Protein AF-A0A3P8J481-F1 (afdb_monomer_lite)

Sequence (114 aa):
MGWFIPRLPSFVHANPQTEINVVYANHRNYLSDASDMSIRFGNGRWAGYQSEKLISGRMVAVCSRAFIRLHGHIDTPEQLLQMPLLHDEERGTWNQWFVQQGVKRPPRSTGPLV

InterPro domains:
  IPR005119 LysR, substrate-binding [PF03466] (2-106)
  IPR058163 LysR-type transcriptional regulator, proteobacterial-type [PTHR30537] (1-110)

Secondary structure (DSSP, 8-state):
-TTTGGGHHHHHHH-TT------PPPTT---GGG-S-----S-S--TT----------------HHHHHHH----SGGGGGGS-PPB-S-THHHHHHHHHTT-SS-----S-B-

Foldseek 3Di:
DVPPPVCVVVVCVVPVVDDDDDDDDDPPDDDVPPDPDDDDDDDQDDPPDGDDDDDDDDDDDDDDPVCCVVQPDDPALVSCLPPADEAEPDQCPNVVNCVVRVNPPRDRHHHDYD

pLDDT: mean 86.17, std 10.13, range [54.22, 98.06]

Organism: Raoultella terrigena (NCBI:txid577)

Radius of gyration: 18.94 Å; chains: 1; bounding box: 42×24×52 Å

Structure (mmCIF, N/CA/C/O backbone):
data_AF-A0A3P8J481-F1
#
_entry.id   AF-A0A3P8J481-F1
#
loop_
_atom_site.group_PDB
_atom_site.id
_atom_site.type_symbol
_atom_site.label_atom_id
_atom_site.label_alt_id
_atom_site.label_comp_id
_atom_site.label_asym_id
_atom_site.label_entity_id
_atom_site.label_seq_id
_atom_site.pdbx_PDB_ins_code
_atom_site.Cartn_x
_atom_site.Cartn_y
_atom_site.Cartn_z
_atom_site.occupancy
_atom_site.B_iso_or_equiv
_atom_site.auth_seq_id
_atom_site.auth_comp_id
_atom_site.auth_asym_id
_atom_site.auth_atom_id
_atom_site.pdbx_PDB_model_num
ATOM 1 N N . MET A 1 1 ? -8.324 -1.367 3.123 1.00 59.88 1 MET A N 1
ATOM 2 C CA . MET A 1 1 ? -9.614 -1.469 3.849 1.00 59.88 1 MET A CA 1
ATOM 3 C C . MET A 1 1 ? -10.374 -2.784 3.661 1.00 59.88 1 MET A C 1
ATOM 5 O O . MET A 1 1 ? -11.188 -3.095 4.518 1.00 59.88 1 MET A O 1
ATOM 9 N N . GLY A 1 2 ? -10.104 -3.595 2.628 1.00 75.31 2 GLY A N 1
ATOM 10 C CA . GLY A 1 2 ? -10.877 -4.824 2.366 1.00 75.31 2 GLY A CA 1
ATOM 11 C C . GLY A 1 2 ? -10.779 -5.950 3.409 1.00 75.31 2 GLY A C 1
ATOM 12 O O . GLY A 1 2 ? -11.519 -6.919 3.313 1.00 75.31 2 GLY A O 1
ATOM 13 N N . TRP A 1 3 ? -9.892 -5.848 4.405 1.00 85.31 3 TRP A N 1
ATOM 14 C CA . TRP A 1 3 ? -9.778 -6.842 5.479 1.00 85.31 3 TRP A CA 1
ATOM 15 C C . TRP A 1 3 ? -10.485 -6.413 6.774 1.00 85.31 3 TRP A C 1
ATOM 17 O O . TRP A 1 3 ? -11.225 -7.207 7.348 1.00 85.31 3 TRP A O 1
ATOM 27 N N . PHE A 1 4 ? -10.290 -5.170 7.223 1.00 89.12 4 PHE A N 1
ATOM 28 C CA . PHE A 1 4 ? -10.758 -4.709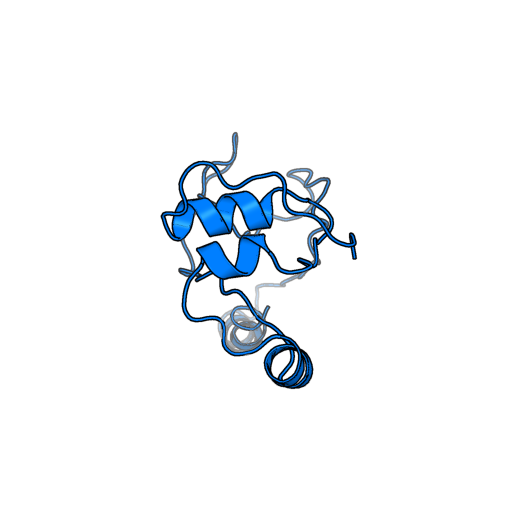 8.535 1.00 89.12 4 PHE A CA 1
ATOM 29 C C . PHE A 1 4 ? -12.265 -4.421 8.569 1.00 89.12 4 PHE A C 1
ATOM 31 O O . PHE A 1 4 ? -12.983 -5.020 9.363 1.00 89.12 4 PHE A O 1
ATOM 38 N N . ILE A 1 5 ? -12.754 -3.564 7.665 1.00 91.38 5 ILE A N 1
ATOM 39 C CA . ILE A 1 5 ? -14.155 -3.110 7.656 1.00 91.38 5 ILE A CA 1
ATOM 40 C C . ILE A 1 5 ? -15.159 -4.279 7.623 1.00 91.38 5 ILE A C 1
ATOM 42 O O . ILE A 1 5 ? -16.087 -4.265 8.428 1.00 91.38 5 ILE A O 1
ATOM 46 N N . PRO A 1 6 ? -14.970 -5.338 6.806 1.00 93.81 6 PRO A N 1
ATOM 47 C CA . PRO A 1 6 ? -15.902 -6.469 6.790 1.00 93.81 6 PRO A CA 1
ATOM 48 C C . PRO A 1 6 ? -15.982 -7.272 8.099 1.00 93.81 6 PRO A C 1
ATOM 50 O O . PRO A 1 6 ? -16.927 -8.031 8.278 1.00 93.81 6 PRO A O 1
ATOM 53 N N . ARG A 1 7 ? -14.999 -7.145 9.002 1.00 92.94 7 ARG A N 1
ATOM 54 C CA . ARG A 1 7 ? -14.929 -7.884 10.280 1.00 92.94 7 ARG A CA 1
ATOM 55 C C . ARG A 1 7 ? -15.520 -7.110 11.461 1.00 92.94 7 ARG A C 1
ATOM 57 O O . ARG A 1 7 ? -15.772 -7.702 12.510 1.00 92.94 7 ARG A O 1
ATOM 64 N N . LEU A 1 8 ? -15.755 -5.808 11.296 1.00 93.62 8 LEU A N 1
ATOM 65 C CA . LEU A 1 8 ? -16.304 -4.954 12.350 1.00 93.62 8 LEU A CA 1
ATOM 66 C C . LEU A 1 8 ? -17.693 -5.397 12.835 1.00 93.62 8 LEU A C 1
ATOM 68 O O . LEU A 1 8 ? -17.864 -5.467 14.051 1.00 93.62 8 LEU A O 1
ATOM 72 N N . PRO A 1 9 ? -18.661 -5.765 11.967 1.00 94.94 9 PRO A N 1
ATOM 73 C CA . PRO A 1 9 ? -20.001 -6.122 12.436 1.00 94.94 9 PRO A CA 1
ATOM 74 C C . PRO A 1 9 ? -20.002 -7.299 13.418 1.00 94.94 9 PRO A C 1
ATOM 76 O O . PRO A 1 9 ? -20.636 -7.228 14.467 1.00 94.94 9 PRO A O 1
ATOM 79 N N . SER A 1 10 ? -19.239 -8.358 13.123 1.00 96.44 10 SER A N 1
ATOM 80 C CA . SER A 1 10 ? -19.115 -9.514 14.019 1.00 96.44 10 SER A CA 1
ATOM 81 C C . SER A 1 10 ? -18.448 -9.160 15.346 1.00 96.44 10 SER A C 1
ATOM 83 O O . SER A 1 10 ? -18.840 -9.684 16.384 1.00 96.44 10 SER A O 1
ATOM 85 N N . PHE A 1 11 ? -17.458 -8.262 15.329 1.00 95.50 11 PHE A N 1
ATOM 86 C CA . PHE A 1 11 ? -16.776 -7.833 16.545 1.00 95.50 11 PHE A CA 1
ATOM 87 C C . PHE A 1 11 ? -17.699 -7.005 17.444 1.00 95.50 11 PHE A C 1
ATOM 89 O O . PHE A 1 11 ? -17.789 -7.289 18.634 1.00 95.50 11 PHE A O 1
ATOM 96 N N . VAL A 1 12 ? -18.412 -6.026 16.877 1.00 95.88 12 VAL A N 1
ATOM 97 C CA . VAL A 1 12 ? -19.356 -5.175 17.622 1.00 95.88 12 VAL A CA 1
ATOM 98 C C . VAL A 1 12 ? -20.496 -6.012 18.201 1.00 95.88 12 VAL A C 1
ATOM 100 O O . VAL A 1 12 ? -20.879 -5.814 19.348 1.00 95.88 12 VAL A O 1
ATOM 103 N N . HIS A 1 13 ? -20.989 -7.007 17.457 1.00 96.69 13 HIS A N 1
ATOM 104 C CA . HIS A 1 13 ? -22.006 -7.928 17.966 1.00 96.69 13 HIS A CA 1
ATOM 105 C C . HIS A 1 13 ? -21.516 -8.747 19.173 1.00 96.69 13 HIS A C 1
ATOM 107 O O . HIS A 1 13 ? -22.261 -8.935 20.130 1.00 96.69 13 HIS A O 1
ATOM 113 N N . ALA A 1 14 ? -20.263 -9.211 19.146 1.00 98.06 14 ALA A N 1
ATOM 114 C CA . ALA A 1 14 ? -19.664 -9.957 20.251 1.00 98.06 14 ALA A CA 1
ATOM 115 C C . ALA A 1 14 ? -19.254 -9.068 21.445 1.00 98.06 14 ALA A C 1
ATOM 117 O O . ALA A 1 14 ? -19.101 -9.580 22.551 1.00 98.06 14 ALA A O 1
ATOM 118 N N . ASN A 1 15 ? -19.084 -7.756 21.238 1.00 97.50 15 ASN A N 1
ATOM 119 C CA . ASN A 1 15 ? -18.595 -6.801 22.237 1.00 97.50 15 ASN A CA 1
ATOM 120 C C . ASN A 1 15 ? -19.508 -5.560 22.312 1.00 97.50 15 ASN A C 1
ATOM 122 O O . ASN A 1 15 ? -19.084 -4.457 21.964 1.00 97.50 15 ASN A O 1
ATOM 126 N N . PRO A 1 16 ? -20.762 -5.700 22.781 1.00 95.88 16 PRO A N 1
ATOM 127 C CA . PRO A 1 16 ? -21.766 -4.631 22.717 1.00 95.88 16 PRO A CA 1
ATOM 128 C C . PRO A 1 16 ? -21.462 -3.415 23.608 1.00 95.88 16 PRO A C 1
ATOM 130 O O . PRO A 1 16 ? -22.094 -2.378 23.452 1.00 95.88 16 PRO A O 1
ATOM 133 N N . GLN A 1 17 ? -20.520 -3.537 24.546 1.00 97.50 17 GLN A N 1
ATOM 134 C CA . GLN A 1 17 ? -20.087 -2.452 25.436 1.00 97.50 17 GLN A CA 1
ATOM 135 C C . GLN A 1 17 ? -18.919 -1.636 24.855 1.00 97.50 17 GLN A C 1
ATOM 137 O O . GLN A 1 17 ? -18.426 -0.717 25.502 1.00 97.50 17 GLN A O 1
ATOM 142 N N . THR A 1 18 ? -18.426 -1.995 23.667 1.00 94.88 18 THR A N 1
ATOM 143 C CA . THR A 1 18 ? -17.268 -1.354 23.040 1.00 94.88 18 THR A CA 1
ATOM 144 C C . THR A 1 18 ? -17.713 -0.487 21.870 1.00 94.88 18 THR A C 1
ATOM 146 O O . THR A 1 18 ? -18.212 -0.993 20.866 1.00 94.88 18 THR A O 1
ATOM 149 N N . GLU A 1 19 ? -17.477 0.819 21.970 1.00 92.81 19 GLU A N 1
ATOM 150 C CA . GLU A 1 19 ? -17.656 1.747 20.854 1.00 92.81 19 GLU A CA 1
ATOM 151 C C . GLU A 1 19 ? -16.390 1.805 19.991 1.00 92.81 19 GLU A C 1
ATOM 153 O O . GLU A 1 19 ? -15.270 1.811 20.500 1.00 92.81 19 GLU A O 1
ATOM 158 N N . ILE A 1 20 ? -16.564 1.843 18.668 1.00 92.12 20 ILE A N 1
ATOM 159 C CA . ILE A 1 20 ? -15.455 1.910 17.710 1.00 92.12 20 ILE A CA 1
ATOM 160 C C . ILE A 1 20 ? -15.639 3.136 16.828 1.00 92.12 20 ILE A C 1
ATOM 162 O O . ILE A 1 20 ? -16.599 3.218 16.062 1.00 92.12 20 ILE A O 1
ATOM 166 N N . ASN A 1 21 ? -14.665 4.041 16.871 1.00 90.62 21 ASN A N 1
ATOM 167 C CA . ASN A 1 21 ? -14.535 5.126 15.911 1.00 90.62 21 ASN A CA 1
ATOM 168 C C . ASN A 1 21 ? -13.423 4.798 14.906 1.00 90.62 21 ASN A C 1
ATOM 170 O O . ASN A 1 21 ? -12.299 4.484 15.294 1.00 90.62 21 ASN A O 1
ATOM 174 N N . VAL A 1 22 ? -13.726 4.872 13.609 1.00 89.12 22 VAL A N 1
ATOM 175 C CA . VAL A 1 22 ? -12.756 4.595 12.541 1.00 89.12 22 VAL A CA 1
ATOM 176 C C . VAL A 1 22 ? -12.468 5.883 11.791 1.00 89.12 22 VAL A C 1
ATOM 178 O O . VAL A 1 22 ? -13.315 6.393 11.061 1.00 89.12 22 VAL A O 1
ATOM 181 N N . VAL A 1 23 ? -11.240 6.375 11.930 1.00 85.44 23 VAL A N 1
ATOM 182 C CA . VAL A 1 23 ? -10.776 7.590 11.258 1.00 85.44 23 VAL A CA 1
ATOM 183 C C . VAL A 1 23 ? -9.811 7.220 10.138 1.00 85.44 23 VAL A C 1
ATOM 185 O O . VAL A 1 23 ? -8.914 6.391 10.313 1.00 85.44 23 VAL A O 1
ATOM 188 N N . TYR A 1 24 ? -9.994 7.835 8.967 1.00 79.00 24 TYR A N 1
ATOM 189 C CA . TYR A 1 24 ? -9.032 7.699 7.883 1.00 79.00 24 TYR A CA 1
ATOM 190 C C . TYR A 1 24 ? -7.769 8.479 8.200 1.00 79.00 24 TYR A C 1
ATOM 192 O O . TYR A 1 24 ? -7.759 9.674 8.482 1.00 79.00 24 TYR A O 1
ATOM 200 N N . ALA A 1 25 ? -6.694 7.729 8.132 1.00 70.25 25 ALA A N 1
ATOM 201 C CA . ALA A 1 25 ? -5.380 8.115 8.536 1.00 70.25 25 ALA A CA 1
ATOM 202 C C . ALA A 1 25 ? -4.760 8.979 7.402 1.00 70.25 25 ALA A C 1
ATOM 204 O O . ALA A 1 25 ? -4.670 8.508 6.265 1.00 70.25 25 ALA A O 1
ATOM 205 N N . ASN A 1 26 ? -4.375 10.242 7.668 1.00 65.62 26 ASN A N 1
ATOM 206 C CA . ASN A 1 26 ? -3.651 11.059 6.682 1.00 65.62 26 ASN A CA 1
ATOM 207 C C . ASN A 1 26 ? -2.153 10.713 6.716 1.00 65.62 26 ASN A C 1
ATOM 209 O O . ASN A 1 26 ? -1.528 10.622 7.765 1.00 65.62 26 ASN A O 1
ATOM 213 N N . HIS A 1 27 ? -1.565 10.465 5.556 1.00 58.56 27 HIS A N 1
ATOM 214 C CA . HIS A 1 27 ? -0.225 9.894 5.404 1.00 58.56 27 HIS A CA 1
ATOM 215 C C . HIS A 1 27 ? 0.916 10.825 5.873 1.00 58.56 27 HIS A C 1
ATOM 217 O O . HIS A 1 27 ? 2.026 10.332 6.063 1.00 58.56 27 HIS A O 1
ATOM 223 N N . ARG A 1 28 ? 0.677 12.132 6.101 1.00 54.88 28 ARG A N 1
ATOM 224 C CA . ARG A 1 28 ? 1.753 13.112 6.385 1.00 54.88 28 ARG A CA 1
ATOM 225 C C . 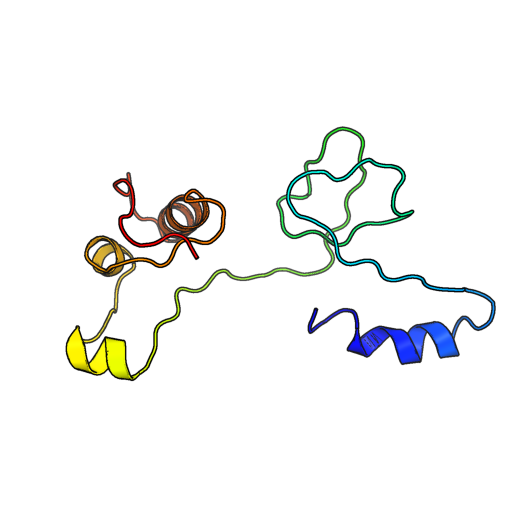ARG A 1 28 ? 1.978 13.422 7.853 1.00 54.88 28 ARG A C 1
ATOM 227 O O . ARG A 1 28 ? 3.065 13.888 8.176 1.00 54.88 28 ARG A O 1
ATOM 234 N N . ASN A 1 29 ? 1.000 13.218 8.736 1.00 54.22 29 ASN A N 1
ATOM 235 C CA . ASN A 1 29 ? 1.204 13.551 10.142 1.00 54.22 29 ASN A CA 1
ATOM 236 C C . ASN A 1 29 ? 0.271 12.757 11.059 1.00 54.22 29 ASN A C 1
ATOM 238 O O . ASN A 1 29 ? -0.894 13.106 11.246 1.00 54.22 29 ASN A O 1
ATOM 242 N N . TYR A 1 30 ? 0.808 11.698 11.661 1.00 60.31 30 TYR A N 1
ATOM 243 C CA . TYR A 1 30 ? 0.150 10.993 12.755 1.00 60.31 30 TYR A CA 1
ATOM 244 C C . TYR A 1 30 ? 0.704 11.521 14.065 1.00 60.31 30 TYR A C 1
ATOM 246 O O . TYR A 1 30 ? 1.764 11.087 14.517 1.00 60.31 30 TYR A O 1
ATOM 254 N N . LEU A 1 31 ? -0.007 12.470 14.663 1.00 56.94 31 LEU A N 1
ATOM 255 C CA . LEU A 1 31 ? 0.163 12.725 16.086 1.00 56.94 31 LEU A CA 1
ATOM 256 C C . LEU A 1 31 ? -0.346 11.484 16.831 1.00 56.94 31 LEU A C 1
ATOM 258 O O . LEU A 1 31 ? -1.393 10.942 16.469 1.00 56.94 31 LEU A O 1
ATOM 262 N N . SER A 1 32 ? 0.402 11.031 17.839 1.00 57.66 32 SER A N 1
ATOM 263 C CA . SER A 1 32 ? 0.087 9.844 18.656 1.00 57.66 32 SER A CA 1
ATOM 264 C C . SER A 1 32 ? -1.312 9.877 19.269 1.00 57.66 32 SER A C 1
ATOM 266 O O . SER A 1 32 ? -1.845 8.834 19.625 1.00 57.66 32 SER A O 1
ATOM 268 N N . ASP A 1 33 ? -1.913 11.061 19.349 1.00 59.28 33 ASP A N 1
ATOM 269 C CA . ASP A 1 33 ? -3.079 11.330 20.184 1.00 59.28 33 ASP A CA 1
ATOM 270 C C . ASP A 1 33 ? -4.407 11.252 19.409 1.00 59.28 33 ASP A C 1
ATOM 272 O O . ASP A 1 33 ? -5.469 11.508 19.968 1.00 59.28 33 ASP A O 1
ATOM 276 N N . ALA A 1 34 ? -4.380 10.917 18.113 1.00 74.25 34 ALA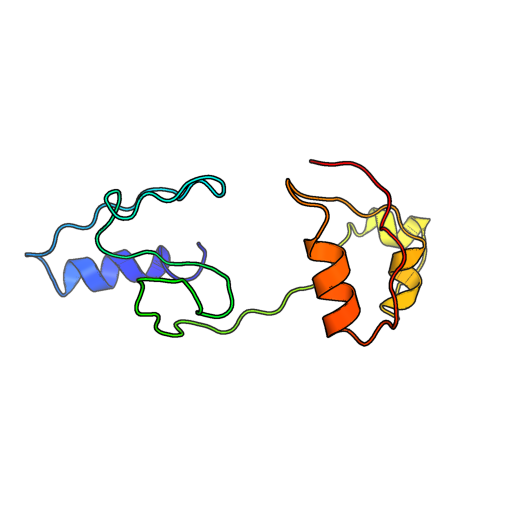 A N 1
ATOM 277 C CA . ALA A 1 34 ? -5.590 10.871 17.282 1.00 74.25 34 ALA A CA 1
ATOM 278 C C . ALA A 1 34 ? -6.361 9.536 17.362 1.00 74.25 34 ALA A C 1
ATOM 280 O O . ALA A 1 34 ? -7.485 9.452 16.864 1.00 74.25 34 ALA A O 1
ATOM 281 N N . SER A 1 35 ? -5.762 8.484 17.928 1.00 84.00 35 SER A N 1
ATOM 282 C CA . SER A 1 35 ? -6.354 7.142 18.004 1.00 84.00 35 SER A CA 1
ATOM 283 C C . SER A 1 35 ? -5.628 6.263 19.018 1.00 84.00 35 SER A C 1
ATOM 285 O O . SER A 1 35 ? -4.400 6.293 19.055 1.00 84.00 35 SER A O 1
ATOM 287 N N . ASP A 1 36 ? -6.349 5.382 19.712 1.00 87.81 36 ASP A N 1
ATOM 288 C CA . ASP A 1 36 ? -5.741 4.391 20.616 1.00 87.81 36 ASP A CA 1
ATOM 289 C C . ASP A 1 36 ? -4.864 3.365 19.875 1.00 87.81 36 ASP A C 1
ATOM 291 O O . ASP A 1 36 ? -3.899 2.831 20.419 1.00 87.81 36 ASP A O 1
ATOM 295 N N . MET A 1 37 ? -5.197 3.069 18.613 1.00 88.56 37 MET A N 1
ATOM 296 C CA . MET A 1 37 ? -4.492 2.105 17.768 1.00 88.56 37 MET A CA 1
ATOM 297 C C . MET A 1 37 ? -4.489 2.549 16.306 1.00 88.56 37 MET A C 1
ATOM 299 O O . MET A 1 37 ? -5.451 3.140 15.819 1.00 88.56 37 MET A O 1
ATOM 303 N N . SER A 1 38 ? -3.437 2.179 15.570 1.00 87.81 38 SER A N 1
ATOM 304 C CA . SER A 1 38 ? -3.332 2.444 14.133 1.00 87.81 38 SER A CA 1
ATOM 305 C C . SER A 1 38 ? -3.046 1.170 13.336 1.00 87.81 38 SER A C 1
ATOM 307 O O . SER A 1 38 ? -2.192 0.361 13.695 1.00 87.81 38 SER A O 1
ATOM 309 N N . ILE A 1 39 ? -3.751 0.998 12.213 1.00 87.44 39 ILE A N 1
ATOM 310 C CA . ILE A 1 39 ? -3.491 -0.074 11.243 1.00 87.44 39 ILE A CA 1
ATOM 311 C C . ILE A 1 39 ? -2.684 0.528 10.096 1.00 87.44 39 ILE A C 1
ATOM 313 O O . ILE A 1 39 ? -3.193 1.350 9.334 1.00 87.44 39 ILE A O 1
ATOM 317 N N . ARG A 1 40 ? -1.417 0.123 9.972 1.00 84.19 40 ARG A N 1
ATOM 318 C CA . ARG A 1 40 ? -0.458 0.739 9.044 1.00 84.19 40 ARG A CA 1
ATOM 319 C C . ARG A 1 40 ? 0.248 -0.307 8.194 1.00 84.19 40 ARG A C 1
ATOM 321 O O . ARG A 1 40 ? 0.575 -1.393 8.668 1.00 84.19 40 ARG A O 1
ATOM 328 N N . PHE A 1 41 ? 0.522 0.042 6.938 1.00 82.31 41 PHE A N 1
ATOM 329 C CA . PHE A 1 41 ? 1.439 -0.725 6.100 1.00 82.31 41 PHE A CA 1
ATOM 330 C C . PHE A 1 41 ? 2.874 -0.284 6.394 1.00 82.31 41 PHE A C 1
ATOM 332 O O . PHE A 1 41 ? 3.171 0.909 6.403 1.00 82.31 41 PHE A O 1
ATOM 339 N N . GLY A 1 42 ? 3.767 -1.234 6.657 1.00 82.38 42 GLY A N 1
ATOM 340 C CA . GLY A 1 42 ? 5.165 -0.937 6.937 1.00 82.38 42 GLY A CA 1
ATOM 341 C C . GLY A 1 42 ? 5.884 -2.088 7.625 1.00 82.38 42 GLY A C 1
ATOM 342 O O . GLY A 1 42 ? 5.392 -3.212 7.685 1.00 82.38 42 GLY A O 1
ATOM 343 N N . ASN A 1 43 ? 7.074 -1.794 8.141 1.00 84.62 43 ASN A N 1
ATOM 344 C CA . ASN A 1 43 ? 7.973 -2.786 8.731 1.00 84.62 43 ASN A CA 1
ATOM 345 C C . ASN A 1 43 ? 7.784 -2.989 10.247 1.00 84.62 43 ASN A C 1
ATOM 347 O O . ASN A 1 43 ? 8.560 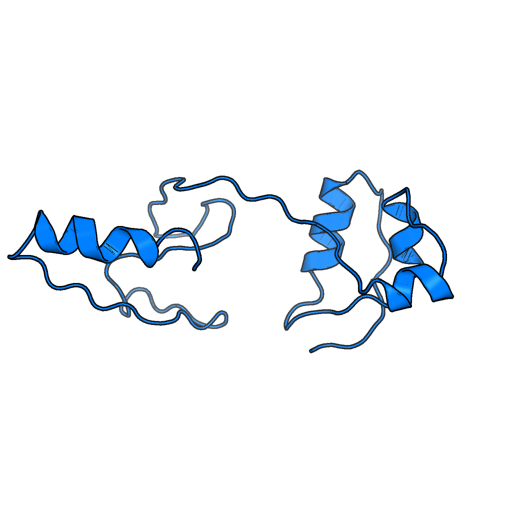-3.731 10.845 1.00 84.62 43 ASN A O 1
ATOM 351 N N . GLY A 1 44 ? 6.809 -2.328 10.881 1.00 87.44 44 GLY A N 1
ATOM 352 C CA . GLY A 1 44 ? 6.590 -2.442 12.327 1.00 87.44 44 GLY A CA 1
ATOM 353 C C . GLY A 1 44 ? 7.528 -1.593 13.190 1.00 87.44 44 GLY A C 1
ATOM 354 O O . GLY A 1 44 ? 7.422 -1.628 14.410 1.00 87.44 44 GLY A O 1
ATOM 355 N N . ARG A 1 45 ? 8.484 -0.865 12.596 1.00 87.00 45 ARG A N 1
ATOM 356 C CA . ARG A 1 45 ? 9.537 -0.148 13.328 1.00 87.00 45 ARG A CA 1
ATOM 357 C C . ARG A 1 45 ? 9.229 1.341 13.389 1.00 87.00 45 ARG A C 1
ATOM 359 O O . ARG A 1 45 ? 9.809 2.132 12.647 1.00 87.00 45 ARG A O 1
ATOM 366 N N . TRP A 1 46 ? 8.328 1.716 14.290 1.00 85.50 46 TRP A N 1
ATOM 367 C CA . TRP A 1 46 ? 8.020 3.117 14.576 1.00 85.50 46 TRP A CA 1
ATOM 368 C C . TRP A 1 46 ? 8.491 3.477 15.983 1.00 85.50 46 TRP A C 1
ATOM 370 O O . TRP A 1 46 ? 8.130 2.818 16.956 1.00 85.50 46 TRP A O 1
ATOM 380 N N . ALA A 1 47 ? 9.330 4.509 16.084 1.00 85.19 47 ALA A N 1
ATOM 381 C CA . ALA A 1 47 ? 9.868 4.963 17.361 1.00 85.19 47 ALA A CA 1
ATOM 382 C C . ALA A 1 47 ? 8.729 5.370 18.308 1.00 85.19 47 ALA A C 1
ATOM 384 O O . ALA A 1 47 ? 7.870 6.159 17.924 1.00 85.19 47 ALA A O 1
ATOM 385 N N . GLY A 1 48 ? 8.727 4.821 19.524 1.00 87.00 48 GLY A N 1
ATOM 386 C CA . GLY A 1 48 ? 7.689 5.086 20.526 1.00 87.00 48 GLY A CA 1
ATOM 387 C C . GLY A 1 48 ? 6.424 4.229 20.406 1.00 87.00 48 GLY A C 1
ATOM 388 O O . GLY A 1 48 ? 5.507 4.432 21.191 1.00 87.00 48 GLY A O 1
ATOM 389 N N . TYR A 1 49 ? 6.367 3.260 19.485 1.00 87.06 49 TYR A N 1
ATOM 390 C CA . TYR A 1 49 ? 5.195 2.398 19.298 1.00 87.06 49 TYR A CA 1
ATOM 391 C C . TYR A 1 49 ? 5.536 0.918 19.473 1.00 87.06 49 TYR A C 1
ATOM 393 O O . TYR A 1 49 ? 6.601 0.451 19.065 1.00 87.06 49 TYR A O 1
ATOM 401 N N . GLN A 1 50 ? 4.582 0.160 20.014 1.00 91.12 50 GLN A N 1
ATOM 402 C CA . GLN A 1 50 ? 4.552 -1.295 19.888 1.00 91.12 50 GLN A CA 1
ATOM 403 C C . GLN A 1 50 ? 3.741 -1.670 18.649 1.00 91.12 50 GLN A C 1
ATOM 405 O O . GLN A 1 50 ? 2.746 -1.026 18.328 1.00 91.12 50 GLN A O 1
ATOM 410 N N . SER A 1 51 ? 4.202 -2.672 17.904 1.00 92.94 51 SER A N 1
ATOM 411 C CA . SER A 1 51 ? 3.581 -3.072 16.641 1.00 92.94 51 SER A CA 1
ATOM 412 C C . SER A 1 51 ? 3.395 -4.572 16.572 1.00 92.94 51 SER A C 1
ATOM 414 O O . SER A 1 51 ? 4.339 -5.328 16.796 1.00 92.94 51 SER A O 1
ATOM 416 N N . GLU A 1 52 ? 2.193 -4.983 16.181 1.00 94.25 52 GLU A N 1
ATOM 417 C CA . GLU A 1 52 ? 1.852 -6.372 15.911 1.00 94.25 52 GLU A CA 1
ATOM 418 C C . GLU A 1 52 ? 1.578 -6.571 14.418 1.00 94.25 52 GLU A C 1
ATOM 420 O O . GLU A 1 52 ? 0.928 -5.758 13.753 1.00 94.25 52 GLU A O 1
ATOM 425 N N . LYS A 1 53 ? 2.095 -7.669 13.862 1.00 92.56 53 LYS A N 1
ATOM 426 C CA . LYS A 1 53 ? 1.880 -8.007 12.457 1.00 92.56 53 LYS A CA 1
ATOM 427 C C . LYS A 1 53 ? 0.489 -8.618 12.275 1.00 92.56 53 LYS A C 1
ATOM 429 O O . LYS A 1 53 ? 0.284 -9.780 12.597 1.00 92.56 53 LYS A O 1
ATOM 434 N N . LEU A 1 54 ? -0.418 -7.871 11.648 1.00 91.56 54 LEU A N 1
ATOM 435 C CA . LEU A 1 54 ? -1.780 -8.346 11.363 1.00 91.56 54 LEU A CA 1
ATOM 436 C C . LEU A 1 54 ? -1.867 -9.224 10.106 1.00 91.56 54 LEU A C 1
ATOM 438 O O . LEU A 1 54 ? -2.507 -10.272 10.096 1.00 91.56 54 LEU A O 1
ATOM 442 N N . ILE A 1 55 ? -1.249 -8.783 9.010 1.00 90.06 55 ILE A N 1
ATOM 443 C CA . ILE A 1 55 ? -1.360 -9.429 7.698 1.00 90.06 55 ILE A CA 1
ATOM 444 C C . ILE A 1 55 ? -0.109 -9.154 6.861 1.00 90.06 55 ILE A C 1
ATOM 446 O O . ILE A 1 55 ? 0.505 -8.093 6.960 1.00 90.06 55 ILE A O 1
ATOM 450 N N . SER A 1 56 ? 0.274 -10.119 6.021 1.00 88.50 56 SER A N 1
ATOM 451 C CA . SER A 1 56 ? 1.311 -9.915 5.003 1.00 88.50 56 SER A CA 1
ATOM 452 C C . SER A 1 56 ? 0.675 -9.407 3.709 1.00 88.50 56 SER A C 1
ATOM 454 O O . SER A 1 56 ? -0.279 -10.005 3.218 1.00 88.50 56 SER A O 1
ATOM 456 N N . GLY A 1 57 ? 1.212 -8.327 3.146 1.00 82.81 57 GLY A N 1
ATOM 457 C CA . GLY A 1 57 ? 0.842 -7.833 1.819 1.00 82.81 57 GLY A CA 1
ATOM 458 C C . GLY A 1 57 ? 1.912 -8.155 0.777 1.00 82.81 57 GLY A C 1
ATOM 459 O O . GLY A 1 57 ? 3.074 -8.373 1.120 1.00 82.81 57 GLY A O 1
ATOM 460 N N . ARG A 1 58 ? 1.527 -8.143 -0.502 1.00 83.31 58 ARG A N 1
ATOM 461 C CA . ARG A 1 58 ? 2.454 -8.170 -1.639 1.00 83.31 58 ARG A CA 1
ATOM 462 C C . ARG A 1 58 ? 2.219 -6.930 -2.490 1.00 83.31 58 ARG A C 1
ATOM 464 O O . ARG A 1 58 ? 1.083 -6.662 -2.870 1.00 83.31 58 ARG A O 1
ATOM 471 N N . MET A 1 59 ? 3.285 -6.203 -2.807 1.00 86.00 59 MET A N 1
ATOM 472 C CA . MET A 1 59 ? 3.222 -5.122 -3.787 1.00 86.00 59 MET A CA 1
ATOM 473 C C . MET A 1 59 ? 3.312 -5.708 -5.197 1.00 86.00 59 MET A C 1
ATOM 475 O O . MET A 1 59 ? 4.192 -6.521 -5.487 1.00 86.00 59 MET A O 1
ATOM 479 N N . VAL A 1 60 ? 2.393 -5.313 -6.074 1.00 90.38 60 VAL A N 1
ATOM 480 C CA . VAL A 1 60 ? 2.339 -5.776 -7.463 1.00 90.38 60 VAL A CA 1
ATOM 481 C C . VAL A 1 60 ? 2.253 -4.588 -8.407 1.00 90.38 60 VAL A C 1
ATOM 483 O O . VAL A 1 60 ? 1.512 -3.643 -8.148 1.00 90.38 60 VAL A O 1
ATOM 486 N N . ALA A 1 61 ? 3.004 -4.650 -9.505 1.00 92.00 61 ALA A N 1
ATOM 487 C CA . ALA A 1 61 ? 2.838 -3.719 -10.607 1.00 92.00 61 ALA A CA 1
ATOM 488 C C . ALA A 1 61 ? 1.554 -4.074 -11.366 1.00 92.00 61 ALA A C 1
ATOM 490 O O . ALA A 1 61 ? 1.312 -5.239 -11.687 1.00 92.00 61 ALA A O 1
ATOM 491 N N . VAL A 1 62 ? 0.729 -3.069 -11.642 1.00 93.19 62 VAL A N 1
ATOM 492 C CA . VAL A 1 62 ? -0.511 -3.220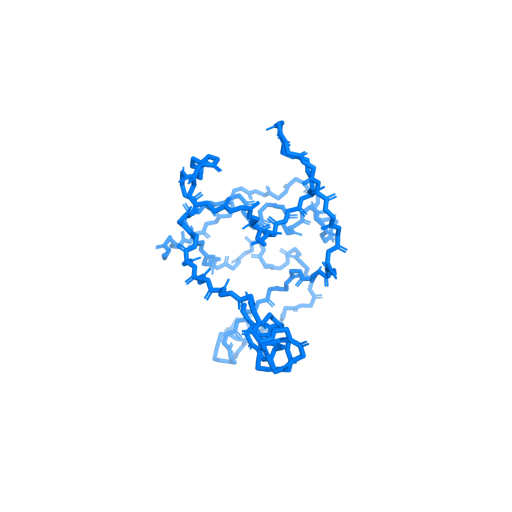 -12.406 1.00 93.19 62 VAL A CA 1
ATOM 493 C C . VAL A 1 62 ? -0.543 -2.196 -13.529 1.00 93.19 62 VAL A C 1
ATOM 495 O O . VAL A 1 62 ? -0.018 -1.094 -13.400 1.00 93.19 62 VAL A O 1
ATOM 498 N N . CYS A 1 63 ? -1.171 -2.559 -14.639 1.00 94.00 63 CYS A N 1
ATOM 499 C CA . CYS A 1 63 ? -1.430 -1.655 -15.751 1.00 94.00 63 CYS A CA 1
ATOM 500 C C . CYS A 1 63 ? -2.758 -2.027 -16.418 1.00 94.00 63 CYS A C 1
ATOM 502 O O . CYS A 1 63 ? -3.327 -3.096 -16.175 1.00 94.00 63 CYS A O 1
ATOM 504 N N . SER A 1 64 ? -3.287 -1.128 -17.246 1.00 94.88 64 SER A N 1
ATOM 505 C CA . SER A 1 64 ? -4.518 -1.405 -17.983 1.00 94.88 64 SER A CA 1
ATOM 506 C C . SER A 1 64 ? -4.266 -2.421 -19.103 1.00 94.88 64 SER A C 1
ATOM 508 O O . SER A 1 64 ? -3.184 -2.486 -19.685 1.00 94.88 64 SER A O 1
ATOM 510 N N . ARG A 1 65 ? -5.300 -3.179 -19.493 1.00 95.62 65 ARG A N 1
ATOM 511 C CA . ARG A 1 65 ? -5.203 -4.073 -20.666 1.00 95.62 65 ARG A CA 1
ATOM 512 C C . ARG A 1 65 ? -4.854 -3.310 -21.948 1.00 95.62 65 ARG A C 1
ATOM 514 O O . ARG A 1 65 ? -4.193 -3.854 -22.824 1.00 95.62 65 ARG A O 1
ATOM 521 N N . ALA A 1 66 ? -5.310 -2.061 -22.067 1.00 96.62 66 ALA A N 1
ATOM 522 C CA . ALA A 1 66 ? -4.985 -1.202 -23.201 1.00 96.62 66 ALA A CA 1
ATOM 523 C C . ALA A 1 66 ? -3.490 -0.860 -23.248 1.00 96.62 66 ALA A C 1
ATOM 525 O O . ALA A 1 66 ? -2.914 -0.866 -24.330 1.00 96.62 66 ALA A O 1
ATOM 526 N N . PHE A 1 67 ? -2.865 -0.641 -22.089 1.00 94.50 67 PHE A N 1
ATOM 527 C CA . PHE A 1 67 ? -1.432 -0.384 -21.984 1.00 94.50 67 PHE A CA 1
ATOM 528 C C . PHE A 1 67 ? -0.606 -1.562 -22.521 1.00 94.50 67 PHE A C 1
ATOM 530 O O . PHE A 1 67 ? 0.233 -1.363 -23.392 1.00 94.50 67 PHE A O 1
ATOM 537 N N . ILE A 1 68 ? -0.915 -2.798 -22.109 1.00 94.81 68 ILE A N 1
ATOM 538 C CA . ILE A 1 68 ? -0.232 -4.003 -22.624 1.00 94.81 68 ILE A CA 1
ATOM 539 C C . ILE A 1 68 ? -0.407 -4.167 -24.139 1.00 94.81 68 ILE A C 1
ATOM 541 O O . ILE A 1 68 ? 0.537 -4.531 -24.830 1.00 94.81 68 ILE A O 1
ATOM 545 N N . ARG A 1 69 ? -1.587 -3.859 -24.693 1.00 95.38 69 ARG A N 1
ATOM 546 C CA . ARG A 1 69 ? -1.793 -3.928 -26.153 1.00 95.38 69 ARG A CA 1
ATOM 547 C C . ARG A 1 69 ? -0.916 -2.949 -26.936 1.00 95.38 69 ARG A C 1
ATOM 549 O O . ARG A 1 69 ? -0.587 -3.242 -28.077 1.00 95.38 69 ARG A O 1
ATOM 556 N N . LEU A 1 70 ? -0.581 -1.801 -26.348 1.00 94.31 70 LEU A N 1
ATOM 557 C CA . LEU A 1 70 ? 0.244 -0.772 -26.987 1.00 94.31 70 LEU A CA 1
ATOM 558 C C . LEU A 1 70 ? 1.744 -1.010 -26.783 1.00 94.31 70 LEU A C 1
ATOM 560 O O . LEU A 1 70 ? 2.526 -0.760 -27.693 1.00 94.31 70 LEU A O 1
ATOM 564 N N . HIS A 1 71 ? 2.138 -1.480 -25.599 1.00 90.88 71 HIS A N 1
ATOM 565 C CA . HIS A 1 71 ? 3.543 -1.575 -25.188 1.00 90.88 71 HIS A CA 1
ATOM 566 C C . HIS A 1 71 ? 4.111 -3.001 -25.219 1.00 90.88 71 HIS A C 1
ATOM 568 O O . HIS A 1 71 ? 5.310 -3.181 -25.024 1.00 90.88 71 HIS A O 1
ATOM 574 N N . GLY A 1 72 ? 3.274 -4.002 -25.493 1.00 92.44 72 GLY A N 1
ATOM 575 C CA . GLY A 1 72 ? 3.651 -5.410 -25.453 1.00 92.44 72 GLY A CA 1
ATOM 576 C C . GLY A 1 72 ? 3.581 -6.012 -24.048 1.00 92.44 72 GLY A C 1
ATOM 577 O O . GLY A 1 72 ? 3.216 -5.357 -23.068 1.00 92.44 72 GLY A O 1
ATOM 578 N N . HIS A 1 73 ? 3.900 -7.304 -23.969 1.00 91.75 73 HIS A N 1
ATOM 579 C CA . HIS A 1 73 ? 3.977 -8.029 -22.704 1.00 91.75 73 HIS A CA 1
ATOM 580 C C . HIS A 1 73 ? 5.185 -7.578 -21.875 1.00 91.75 73 HIS A C 1
ATOM 582 O O . HIS A 1 73 ? 6.234 -7.229 -22.413 1.00 91.75 73 HIS A O 1
ATOM 588 N N . ILE A 1 74 ? 5.002 -7.584 -20.554 1.00 92.88 74 ILE A N 1
ATOM 589 C CA . ILE A 1 74 ? 6.020 -7.233 -19.565 1.00 92.88 74 ILE A CA 1
ATOM 590 C C . ILE A 1 74 ? 6.227 -8.468 -18.692 1.00 92.88 74 ILE A C 1
ATOM 592 O O . ILE A 1 74 ? 5.411 -8.762 -17.818 1.00 92.88 74 ILE A O 1
ATOM 596 N N . ASP A 1 75 ? 7.304 -9.190 -18.964 1.00 92.00 75 ASP A N 1
ATOM 597 C CA . ASP A 1 75 ? 7.643 -10.470 -18.348 1.00 92.00 75 ASP A CA 1
ATOM 598 C C . ASP A 1 75 ? 8.704 -10.322 -17.251 1.00 92.00 75 ASP A C 1
ATOM 600 O O . ASP A 1 75 ? 8.832 -11.201 -16.398 1.00 92.00 75 ASP A O 1
ATOM 604 N N . THR A 1 76 ? 9.450 -9.207 -17.233 1.00 93.56 76 THR A N 1
ATOM 605 C CA . THR A 1 76 ? 10.473 -8.947 -16.211 1.00 93.56 76 THR A CA 1
ATOM 606 C C . THR A 1 76 ? 10.305 -7.591 -15.517 1.00 93.56 76 THR A C 1
ATOM 608 O O . THR A 1 76 ? 9.832 -6.623 -16.124 1.00 93.56 76 THR A O 1
ATOM 611 N N . PRO A 1 77 ? 10.725 -7.470 -14.243 1.00 93.50 77 PRO A N 1
ATOM 612 C CA . PRO A 1 77 ? 10.772 -6.189 -13.543 1.00 93.50 77 PRO A CA 1
ATOM 613 C C . PRO A 1 77 ? 11.602 -5.128 -14.279 1.00 93.50 77 PRO A C 1
ATOM 615 O O . PRO A 1 77 ? 11.231 -3.960 -14.287 1.00 93.50 77 PRO A O 1
ATOM 618 N N . GLU A 1 78 ? 12.701 -5.506 -14.935 1.00 92.75 78 GLU A N 1
ATOM 619 C CA . GLU A 1 78 ? 13.584 -4.582 -15.655 1.00 92.75 78 GLU A CA 1
ATOM 620 C C . GLU A 1 78 ? 12.885 -3.887 -16.826 1.00 92.75 78 GLU A C 1
ATOM 622 O O . GLU A 1 78 ? 13.175 -2.725 -17.107 1.00 92.75 78 GLU A O 1
ATOM 627 N N . GLN A 1 79 ? 11.936 -4.551 -17.489 1.00 92.50 79 GLN A N 1
ATOM 628 C CA . GLN A 1 79 ? 11.180 -3.950 -18.591 1.00 92.50 79 GLN A CA 1
ATOM 629 C C . GLN A 1 79 ? 10.326 -2.763 -18.125 1.00 92.50 79 GLN A C 1
ATOM 631 O O . GLN A 1 79 ? 10.132 -1.812 -18.883 1.00 92.50 79 GLN A O 1
ATOM 636 N N . LEU A 1 80 ? 9.882 -2.754 -16.862 1.00 92.56 80 LEU A N 1
ATOM 637 C CA . LEU A 1 80 ? 9.144 -1.624 -16.288 1.00 92.56 80 LEU A CA 1
ATOM 638 C C . LEU A 1 80 ? 10.004 -0.365 -16.137 1.00 92.56 80 LEU A C 1
ATOM 640 O O . LEU A 1 80 ? 9.448 0.727 -16.073 1.00 92.56 80 LEU A O 1
ATOM 644 N N . LEU A 1 81 ? 11.339 -0.473 -16.130 1.00 90.06 81 LEU A N 1
ATOM 645 C CA . LEU A 1 81 ? 12.226 0.697 -16.075 1.00 90.06 81 LEU A CA 1
ATOM 646 C C . LEU A 1 81 ? 12.091 1.606 -17.303 1.00 90.06 81 LEU A C 1
ATOM 648 O O . LEU A 1 81 ? 12.442 2.781 -17.226 1.00 90.06 81 LEU A O 1
ATOM 652 N N . GLN A 1 82 ? 11.599 1.066 -18.421 1.00 88.25 82 GLN A N 1
ATOM 653 C CA . GLN A 1 82 ? 11.387 1.797 -19.673 1.00 88.25 82 GLN A CA 1
ATOM 654 C C . GLN A 1 82 ? 9.948 2.310 -19.826 1.00 88.25 82 GLN A C 1
ATOM 656 O O . GLN A 1 82 ? 9.623 2.949 -20.825 1.00 88.25 82 GLN A O 1
ATOM 661 N N . MET A 1 83 ? 9.072 2.024 -18.858 1.00 91.12 83 MET A N 1
ATOM 662 C CA . MET A 1 83 ? 7.654 2.368 -18.922 1.00 91.12 83 MET A CA 1
ATOM 663 C C . MET A 1 83 ? 7.364 3.663 -18.149 1.00 91.12 83 MET A C 1
ATOM 665 O O . MET A 1 83 ? 8.024 3.945 -17.147 1.00 91.12 83 MET A O 1
ATOM 669 N N . PRO A 1 84 ? 6.358 4.459 -18.562 1.00 88.62 84 PRO A N 1
ATOM 670 C CA . PRO A 1 84 ? 5.905 5.609 -17.788 1.00 88.62 84 PRO A CA 1
ATOM 671 C C . PRO A 1 84 ? 5.209 5.131 -16.507 1.00 88.62 84 PRO A C 1
ATOM 673 O O . PRO A 1 84 ? 4.065 4.678 -16.536 1.00 88.62 84 PRO A O 1
ATOM 676 N N . LEU A 1 85 ? 5.905 5.220 -15.375 1.00 91.62 85 LEU A N 1
ATOM 677 C CA . LEU A 1 85 ? 5.378 4.770 -14.089 1.00 91.62 85 LEU A CA 1
ATOM 678 C C . LEU A 1 85 ? 4.509 5.861 -13.455 1.00 91.62 85 LEU A C 1
ATOM 680 O O . LEU A 1 85 ? 4.893 7.030 -13.420 1.00 91.62 85 LEU A O 1
ATOM 684 N N . LEU A 1 86 ? 3.344 5.475 -12.935 1.00 91.50 86 LEU A N 1
ATOM 685 C CA . LEU A 1 86 ? 2.507 6.360 -12.124 1.00 91.50 86 LEU A CA 1
ATOM 686 C C . LEU A 1 86 ? 3.056 6.397 -10.702 1.00 91.50 86 LEU A C 1
ATOM 688 O O . LEU A 1 86 ? 3.237 5.348 -10.081 1.00 91.50 86 LEU A O 1
ATOM 692 N N . HIS A 1 87 ? 3.334 7.594 -10.204 1.00 87.50 87 HIS A N 1
ATOM 693 C CA . HIS A 1 87 ? 3.810 7.813 -8.844 1.00 87.50 87 HIS A CA 1
ATOM 694 C C . HIS A 1 87 ? 2.653 8.336 -8.017 1.00 87.50 87 HIS A C 1
ATOM 696 O O . HIS A 1 87 ? 1.978 9.259 -8.451 1.00 87.50 87 HIS A O 1
ATOM 702 N N . ASP A 1 88 ? 2.457 7.758 -6.842 1.00 81.38 88 ASP A N 1
ATOM 703 C CA . ASP A 1 88 ? 1.629 8.372 -5.806 1.00 81.38 88 ASP A CA 1
ATOM 704 C C . ASP A 1 88 ? 2.389 9.579 -5.211 1.00 81.38 88 ASP A C 1
ATOM 706 O O . ASP A 1 88 ? 3.434 9.987 -5.728 1.00 81.38 88 ASP A O 1
ATOM 710 N N . GLU A 1 89 ? 1.931 10.113 -4.088 1.00 70.81 89 GLU A N 1
ATOM 711 C CA . GLU A 1 89 ? 2.511 11.275 -3.400 1.00 70.81 89 GLU A CA 1
ATOM 712 C C . GLU A 1 89 ? 4.037 11.209 -3.186 1.00 70.81 89 GLU A C 1
ATOM 714 O O . GLU A 1 89 ? 4.710 12.243 -3.135 1.00 70.81 89 GLU A O 1
ATOM 719 N N . GLU A 1 90 ? 4.606 9.999 -3.120 1.00 74.62 90 GLU A N 1
ATOM 720 C CA . GLU A 1 90 ? 6.041 9.753 -3.030 1.00 74.62 90 GLU A CA 1
ATOM 721 C C . GLU A 1 90 ? 6.585 8.912 -4.196 1.00 74.62 90 GLU A C 1
ATOM 723 O O . GLU A 1 90 ? 6.094 7.835 -4.536 1.00 74.62 90 GLU A O 1
ATOM 728 N N . ARG A 1 91 ? 7.731 9.337 -4.746 1.00 78.88 91 ARG A N 1
ATOM 729 C CA . ARG A 1 91 ? 8.445 8.607 -5.817 1.00 78.88 91 ARG A CA 1
ATOM 730 C C . ARG A 1 91 ? 9.279 7.418 -5.315 1.00 78.88 91 ARG A C 1
ATOM 732 O O . ARG A 1 91 ? 9.939 6.751 -6.111 1.00 78.88 91 ARG A O 1
ATOM 739 N N . GLY A 1 92 ? 9.301 7.169 -4.003 1.00 83.00 92 GLY A N 1
ATOM 740 C CA . GLY A 1 92 ? 10.112 6.119 -3.375 1.00 83.00 92 GLY A CA 1
ATOM 741 C C . GLY A 1 92 ? 9.558 4.703 -3.561 1.00 83.00 92 GLY A C 1
ATOM 742 O O . GLY A 1 92 ? 10.331 3.745 -3.602 1.00 83.00 92 GLY A O 1
ATOM 743 N N . THR A 1 93 ? 8.241 4.562 -3.730 1.00 86.94 93 THR A N 1
ATOM 744 C CA . THR A 1 93 ? 7.550 3.261 -3.770 1.00 86.94 93 THR A CA 1
ATOM 745 C C . THR A 1 93 ? 8.043 2.365 -4.905 1.00 86.94 93 THR A C 1
ATOM 747 O O . THR A 1 93 ? 8.309 1.183 -4.689 1.00 86.94 93 THR A O 1
ATOM 750 N N . TRP A 1 94 ? 8.257 2.922 -6.101 1.00 90.81 94 TRP A N 1
ATOM 751 C CA . TRP A 1 94 ? 8.791 2.159 -7.234 1.00 90.81 94 TRP A CA 1
ATOM 752 C C . TRP A 1 94 ? 10.212 1.669 -6.993 1.00 90.81 94 TRP A C 1
ATOM 754 O O . TRP A 1 94 ? 10.523 0.521 -7.295 1.00 90.81 94 TRP A O 1
ATOM 764 N N . ASN A 1 95 ? 11.068 2.503 -6.398 1.00 89.00 95 ASN A N 1
ATOM 765 C CA . ASN A 1 95 ? 12.427 2.099 -6.055 1.00 89.00 95 ASN A CA 1
ATOM 766 C C . ASN A 1 95 ? 12.420 0.915 -5.073 1.00 89.00 95 ASN A C 1
ATOM 768 O O . ASN A 1 95 ? 13.097 -0.084 -5.313 1.00 89.00 95 ASN A O 1
ATOM 772 N N . GLN A 1 96 ? 11.591 0.989 -4.026 1.00 87.31 96 GLN A N 1
ATOM 773 C CA . GLN A 1 96 ? 11.415 -0.108 -3.072 1.00 87.31 96 GLN A CA 1
ATOM 774 C C . GLN A 1 96 ? 10.902 -1.380 -3.757 1.00 87.31 96 GLN A C 1
ATOM 776 O O . GLN A 1 96 ? 11.417 -2.466 -3.492 1.00 87.31 96 GLN A O 1
ATOM 781 N N . TRP A 1 97 ? 9.926 -1.252 -4.659 1.00 91.19 97 TRP A N 1
ATOM 782 C CA . TRP A 1 97 ? 9.396 -2.380 -5.420 1.00 91.19 97 TRP A CA 1
ATOM 783 C C . TRP A 1 97 ? 10.471 -3.038 -6.296 1.00 91.19 97 TRP A C 1
ATOM 785 O O . TRP A 1 97 ? 10.659 -4.249 -6.212 1.00 91.19 97 TRP A O 1
ATOM 795 N N . PHE A 1 98 ? 11.237 -2.256 -7.064 1.00 93.19 98 PHE A N 1
ATOM 796 C CA . PHE A 1 98 ? 12.321 -2.760 -7.914 1.00 93.19 98 PHE A CA 1
ATOM 797 C C . PHE A 1 98 ? 13.391 -3.511 -7.119 1.00 93.19 98 PHE A C 1
ATOM 799 O O . PHE A 1 98 ? 13.784 -4.611 -7.506 1.00 93.19 98 PHE A O 1
ATOM 806 N N . VAL A 1 99 ? 13.817 -2.957 -5.980 1.00 90.50 99 VAL A N 1
ATOM 807 C CA . VAL A 1 99 ? 14.780 -3.617 -5.086 1.00 90.50 99 VAL A CA 1
ATOM 808 C C . VAL A 1 99 ? 14.224 -4.947 -4.570 1.00 90.50 99 VAL A C 1
ATOM 810 O O . VAL A 1 99 ? 14.944 -5.943 -4.561 1.00 90.50 99 VAL A O 1
ATOM 813 N N . GLN A 1 100 ? 12.940 -5.001 -4.200 1.00 90.25 100 GLN A N 1
ATOM 814 C CA . GLN A 1 100 ? 12.285 -6.243 -3.768 1.00 90.25 100 GLN A CA 1
ATOM 815 C C . GLN A 1 100 ? 12.167 -7.288 -4.883 1.00 90.25 100 GLN A C 1
ATOM 817 O O . GLN A 1 100 ? 12.137 -8.479 -4.584 1.00 90.25 100 GLN A O 1
ATOM 822 N N . GLN A 1 101 ? 12.112 -6.866 -6.149 1.00 93.69 101 GLN A N 1
ATOM 823 C CA . GLN A 1 101 ? 12.134 -7.773 -7.300 1.00 93.69 101 GLN A CA 1
ATOM 824 C C . GLN A 1 101 ? 13.554 -8.160 -7.754 1.00 93.69 101 GLN A C 1
ATOM 826 O O . GLN A 1 101 ? 13.701 -8.907 -8.715 1.00 93.69 101 GLN A O 1
ATOM 831 N N . GLY A 1 102 ? 14.604 -7.675 -7.081 1.00 92.88 102 GLY A N 1
ATOM 832 C CA . GLY A 1 102 ? 15.997 -8.010 -7.399 1.00 92.88 102 GLY A CA 1
ATOM 833 C C . GLY A 1 102 ? 16.659 -7.124 -8.459 1.00 92.88 102 GLY A C 1
ATOM 834 O O . GLY A 1 102 ? 17.815 -7.370 -8.813 1.00 92.88 102 GLY A O 1
ATOM 835 N N . VAL A 1 103 ? 15.990 -6.064 -8.924 1.00 92.31 103 VAL A N 1
ATOM 836 C CA . VAL A 1 103 ? 16.571 -5.107 -9.876 1.00 92.31 103 VAL A CA 1
ATOM 837 C C . VAL A 1 103 ? 17.687 -4.324 -9.186 1.00 92.31 103 VAL A C 1
ATOM 839 O O . VAL A 1 103 ? 17.467 -3.589 -8.220 1.00 92.31 103 VAL A O 1
ATOM 842 N N . LYS A 1 104 ? 18.917 -4.464 -9.684 1.00 85.81 104 LYS A N 1
ATOM 843 C CA . LYS A 1 104 ? 20.089 -3.786 -9.117 1.00 85.81 104 LYS A CA 1
ATOM 844 C C . LYS A 1 104 ? 20.149 -2.339 -9.601 1.00 85.81 104 LYS A C 1
ATOM 846 O O . LYS A 1 104 ? 20.198 -2.098 -10.800 1.00 85.81 104 LYS A O 1
ATOM 851 N N . ARG A 1 105 ? 20.233 -1.390 -8.659 1.00 77.56 105 ARG A N 1
ATOM 852 C CA . ARG A 1 105 ? 20.379 0.059 -8.922 1.00 77.56 105 ARG A CA 1
ATOM 853 C C . ARG A 1 105 ? 19.339 0.588 -9.930 1.00 77.56 105 ARG A C 1
ATOM 855 O O . ARG A 1 105 ? 19.728 1.089 -10.985 1.00 77.56 105 ARG A O 1
ATOM 862 N N . PRO A 1 106 ? 18.032 0.492 -9.624 1.00 78.06 106 PRO A N 1
ATOM 863 C CA . PRO A 1 106 ? 17.017 1.046 -10.508 1.00 78.06 106 PRO A CA 1
ATOM 864 C C . PRO A 1 106 ? 17.261 2.559 -10.677 1.00 78.06 106 PRO A C 1
ATOM 866 O O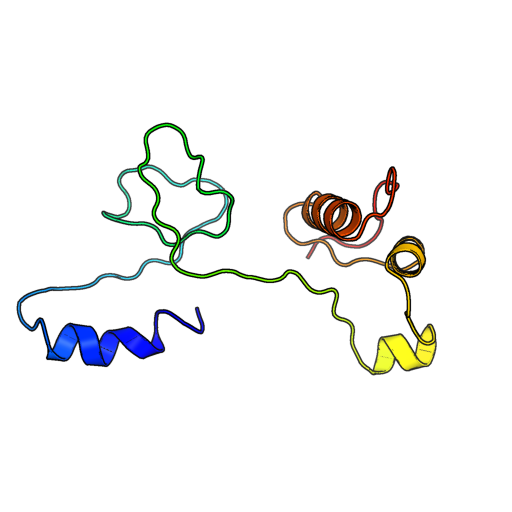 . PRO A 1 106 ? 17.450 3.256 -9.671 1.00 78.06 106 PRO A O 1
ATOM 869 N N . PRO A 1 107 ? 17.295 3.083 -11.918 1.00 77.12 107 PRO A N 1
ATOM 870 C CA . PRO A 1 107 ? 17.370 4.518 -12.153 1.00 77.12 107 PRO A CA 1
ATOM 871 C C . PRO A 1 107 ? 16.162 5.223 -11.530 1.00 77.12 107 PRO A C 1
ATOM 873 O O . PRO A 1 107 ? 15.157 4.602 -11.176 1.00 77.12 107 PRO A O 1
ATOM 876 N N . ARG A 1 108 ? 16.239 6.551 -11.409 1.00 76.25 108 ARG A N 1
ATOM 877 C CA . ARG A 1 108 ? 15.085 7.342 -10.978 1.00 76.25 108 ARG A CA 1
ATOM 878 C C . ARG A 1 108 ? 13.945 7.125 -11.973 1.00 76.25 108 ARG A C 1
ATOM 880 O O . ARG A 1 108 ? 14.036 7.541 -13.123 1.00 76.25 108 ARG A O 1
ATOM 887 N N . SER A 1 109 ? 12.877 6.491 -11.509 1.00 78.06 109 SER A N 1
ATOM 888 C CA . SER A 1 109 ? 11.679 6.247 -12.301 1.00 78.06 109 SER A CA 1
ATOM 889 C C . SER A 1 109 ? 11.018 7.563 -12.712 1.00 78.06 109 SER A C 1
ATOM 891 O O . SER A 1 109 ? 10.838 8.467 -11.889 1.00 78.06 109 SER A O 1
ATOM 893 N N . THR A 1 110 ? 10.667 7.664 -13.991 1.00 77.56 110 THR A N 1
ATOM 894 C CA . THR A 1 110 ? 10.008 8.823 -14.600 1.00 77.56 110 THR A CA 1
ATOM 895 C C . THR A 1 110 ? 8.486 8.640 -14.609 1.00 77.56 110 THR A C 1
ATOM 897 O O . THR A 1 110 ? 7.984 7.562 -14.288 1.00 77.56 110 THR A O 1
ATOM 900 N N . GLY A 1 111 ? 7.746 9.707 -14.923 1.00 84.38 111 GLY A N 1
ATOM 901 C CA . GLY A 1 111 ? 6.284 9.690 -15.021 1.00 84.38 111 GLY A CA 1
ATOM 902 C C . GLY A 1 111 ? 5.568 10.631 -14.041 1.00 84.38 111 GLY A C 1
ATOM 903 O O . GLY A 1 111 ? 6.214 11.278 -13.196 1.00 84.38 111 GLY A O 1
ATOM 904 N N . PRO A 1 112 ? 4.239 10.762 -14.193 1.00 85.06 112 PRO A N 1
ATOM 905 C CA . PRO A 1 112 ? 3.438 11.733 -13.458 1.00 85.06 112 PRO A CA 1
ATOM 906 C C . PRO A 1 112 ? 3.286 11.353 -11.981 1.00 85.06 112 PRO A C 1
ATOM 908 O O . PRO A 1 112 ? 3.317 10.175 -11.627 1.00 85.06 112 PRO A O 1
ATOM 911 N N . LEU A 1 113 ? 3.138 12.382 -11.143 1.00 84.62 113 LEU A N 1
ATOM 912 C CA . LEU A 1 113 ? 2.616 12.263 -9.781 1.00 84.62 113 LEU A CA 1
ATOM 913 C C . LEU A 1 113 ? 1.098 12.395 -9.868 1.00 84.62 113 LEU A C 1
ATOM 915 O O . LEU A 1 113 ? 0.623 13.317 -10.539 1.00 84.62 113 LEU A O 1
ATOM 919 N N . VAL A 1 114 ? 0.378 11.477 -9.240 1.00 76.12 114 VAL A N 1
ATOM 920 C CA . VAL A 1 114 ? -1.084 11.490 -9.114 1.00 76.12 114 VAL A CA 1
ATOM 921 C C . VAL A 1 114 ? -1.503 11.674 -7.669 1.00 76.12 114 VAL A C 1
ATOM 923 O O . VAL A 1 114 ? -0.692 11.336 -6.781 1.00 76.12 114 VAL A O 1
#